Protein AF-A0A3A4UYP8-F1 (afdb_monomer_lite)

Structure (mmCIF, N/CA/C/O backbone):
data_AF-A0A3A4UYP8-F1
#
_entry.id   AF-A0A3A4UYP8-F1
#
loop_
_atom_site.group_PDB
_atom_site.id
_atom_site.type_symbol
_atom_site.label_atom_id
_atom_site.label_alt_id
_atom_site.label_comp_id
_atom_site.label_asym_id
_atom_site.label_entity_id
_atom_site.label_seq_id
_atom_site.pdbx_PDB_ins_code
_atom_site.Cartn_x
_atom_site.Cartn_y
_atom_site.Cartn_z
_atom_site.occupancy
_atom_site.B_iso_or_equiv
_atom_site.auth_seq_id
_atom_site.auth_comp_id
_atom_site.auth_asym_id
_atom_site.auth_atom_id
_atom_site.pdbx_PDB_model_num
ATOM 1 N N . MET A 1 1 ? -26.750 80.936 26.352 1.00 39.16 1 MET A N 1
ATOM 2 C CA . MET A 1 1 ? -28.008 80.941 25.577 1.00 39.16 1 MET A CA 1
ATOM 3 C C . MET A 1 1 ? -27.631 80.553 24.154 1.00 39.16 1 MET A C 1
ATOM 5 O O . MET A 1 1 ? -27.025 81.366 23.480 1.00 39.16 1 MET A O 1
ATOM 9 N N . GLU A 1 2 ? -27.574 79.276 23.787 1.00 38.47 2 GLU A N 1
ATOM 10 C CA . GLU A 1 2 ? -28.645 78.267 23.682 1.00 38.47 2 GLU A CA 1
ATOM 11 C C . GLU A 1 2 ? -29.342 78.271 22.310 1.00 38.47 2 GLU A C 1
ATOM 13 O O . GLU A 1 2 ? -29.646 79.324 21.760 1.00 38.47 2 GLU A O 1
ATOM 18 N N . THR A 1 3 ? -29.614 77.043 21.845 1.00 50.47 3 THR A N 1
ATOM 19 C CA . THR A 1 3 ? -30.359 76.559 20.661 1.00 50.47 3 THR A CA 1
ATOM 20 C C . THR A 1 3 ? -29.513 76.276 19.404 1.00 50.47 3 THR A C 1
ATOM 22 O O . THR A 1 3 ? -28.915 77.174 18.829 1.00 50.47 3 THR A O 1
ATOM 25 N N . ALA A 1 4 ? -29.199 75.009 19.077 1.00 46.88 4 ALA A N 1
ATOM 26 C CA . ALA A 1 4 ? -30.022 73.852 18.633 1.00 46.88 4 ALA A CA 1
ATOM 27 C C . ALA A 1 4 ? -30.079 73.780 17.087 1.00 46.88 4 ALA A C 1
ATOM 29 O O . ALA A 1 4 ? -30.613 74.669 16.441 1.00 46.88 4 ALA A O 1
ATOM 30 N N . ASN A 1 5 ? -29.337 72.873 16.440 1.00 46.38 5 ASN A N 1
ATOM 31 C CA . ASN A 1 5 ? -29.635 71.453 16.159 1.00 46.38 5 ASN A CA 1
ATOM 32 C C . ASN A 1 5 ? -30.711 71.216 15.070 1.00 46.38 5 ASN A C 1
ATOM 34 O O . ASN A 1 5 ? -31.884 71.471 15.318 1.00 46.38 5 ASN A O 1
ATOM 38 N N . ARG A 1 6 ? -30.300 70.641 13.923 1.00 47.50 6 ARG A N 1
ATOM 39 C CA . ARG A 1 6 ? -31.054 69.764 12.983 1.00 47.50 6 ARG A CA 1
ATOM 40 C C . ARG A 1 6 ? -30.006 68.984 12.164 1.00 47.50 6 ARG A C 1
ATOM 42 O O . ARG A 1 6 ? -29.255 69.601 11.423 1.00 47.50 6 ARG A O 1
ATOM 49 N N . SER A 1 7 ? -29.705 67.719 12.467 1.00 47.75 7 SER A N 1
ATOM 50 C CA . SER A 1 7 ? -30.407 66.470 12.095 1.00 47.75 7 SER A CA 1
ATOM 51 C C . SER A 1 7 ? -30.534 66.191 10.591 1.00 47.75 7 SER A C 1
ATOM 53 O O . SER A 1 7 ? -31.294 66.848 9.887 1.00 47.75 7 SER A O 1
ATOM 55 N N . SER A 1 8 ? -29.815 65.158 10.143 1.00 47.44 8 SER A N 1
ATOM 56 C CA . SER A 1 8 ? -30.231 64.125 9.169 1.00 47.44 8 SER A CA 1
ATOM 57 C C . SER A 1 8 ? -29.145 63.032 9.180 1.00 47.44 8 SER A C 1
ATOM 59 O O . SER A 1 8 ? -28.020 63.244 8.748 1.00 47.44 8 SER A O 1
ATOM 61 N N . GLU A 1 9 ? -29.301 62.000 10.010 1.00 46.53 9 GLU A N 1
ATOM 62 C CA . GLU A 1 9 ? -29.800 60.668 9.617 1.00 46.53 9 GLU A CA 1
ATOM 63 C C . GLU A 1 9 ? -29.092 60.058 8.394 1.00 46.53 9 GLU A C 1
ATOM 65 O O . GLU A 1 9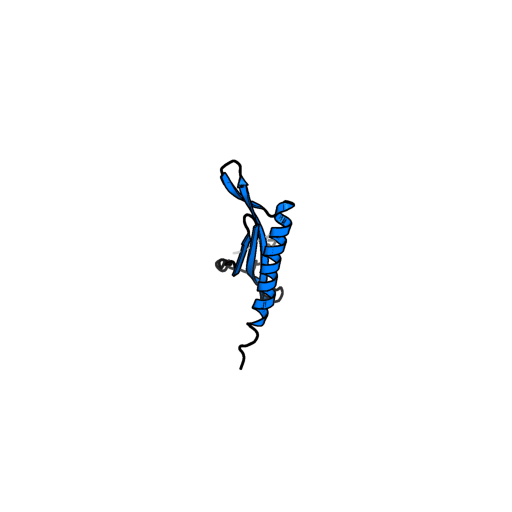 ? -29.592 60.075 7.274 1.00 46.53 9 GLU A O 1
ATOM 70 N N . GLY A 1 10 ? -27.932 59.445 8.646 1.00 43.72 10 GLY A N 1
ATOM 71 C CA . GLY A 1 10 ? -27.341 58.415 7.794 1.00 43.72 10 GLY A CA 1
ATOM 72 C C . GLY A 1 10 ? -27.392 57.077 8.527 1.00 43.72 10 GLY A C 1
ATOM 73 O O . GLY A 1 10 ? -26.618 56.840 9.452 1.00 43.72 10 GLY A O 1
ATOM 74 N N . GLN A 1 11 ? -28.340 56.225 8.144 1.00 54.06 11 GLN A N 1
ATOM 75 C CA . GLN A 1 11 ? -28.540 54.880 8.680 1.00 54.06 11 GLN A CA 1
ATOM 76 C C . GLN A 1 11 ? -27.276 54.023 8.503 1.00 54.06 11 GLN A C 1
ATOM 78 O O . GLN A 1 11 ? -26.875 53.707 7.382 1.00 54.06 11 GLN A O 1
ATOM 83 N N . MET A 1 12 ? -26.667 53.595 9.611 1.00 39.47 12 MET A N 1
ATOM 84 C CA . MET A 1 12 ? -25.650 52.545 9.589 1.00 39.47 12 MET A CA 1
ATOM 85 C C . MET A 1 12 ? -26.335 51.187 9.421 1.00 39.47 12 MET A C 1
ATOM 87 O O . MET A 1 12 ? -27.036 50.713 10.313 1.00 39.47 12 MET A O 1
ATOM 91 N N . ARG A 1 13 ? -26.119 50.538 8.273 1.00 47.28 13 ARG A N 1
ATOM 92 C CA . ARG A 1 13 ? -26.421 49.113 8.106 1.00 47.28 13 ARG A CA 1
ATOM 93 C C . ARG A 1 13 ? -25.408 48.341 8.951 1.00 47.28 13 ARG A C 1
ATOM 95 O O . ARG A 1 13 ? -24.236 48.274 8.591 1.00 47.28 13 ARG A O 1
ATOM 102 N N . ALA A 1 14 ? -25.850 47.786 10.076 1.00 40.31 14 ALA A N 1
ATOM 103 C CA . ALA A 1 14 ? -25.065 46.823 10.833 1.00 40.31 14 ALA A CA 1
ATOM 104 C C . ALA A 1 14 ? -24.780 45.616 9.926 1.00 40.31 14 ALA A C 1
ATOM 106 O O . ALA A 1 14 ? -25.690 44.872 9.557 1.00 40.31 14 ALA A O 1
ATOM 107 N N . ALA A 1 15 ? -23.523 45.451 9.519 1.00 41.00 15 ALA A N 1
ATOM 108 C CA . ALA A 1 15 ? -23.069 44.227 8.886 1.00 41.00 15 ALA A CA 1
ATOM 109 C C . ALA A 1 15 ? -23.185 43.104 9.924 1.00 41.00 15 ALA A C 1
ATOM 111 O O . ALA A 1 15 ? -22.445 43.072 10.906 1.00 41.00 15 ALA A O 1
ATOM 112 N N . PHE A 1 16 ? -24.144 42.202 9.725 1.00 45.69 16 PHE A N 1
ATOM 113 C CA . PHE A 1 16 ? -24.195 40.927 10.425 1.00 45.69 16 PHE A CA 1
ATOM 114 C C . PHE A 1 16 ? -22.987 40.107 9.960 1.00 45.69 16 PHE A C 1
ATOM 116 O O . PHE A 1 16 ? -23.011 39.486 8.899 1.00 45.69 16 PHE A O 1
ATOM 123 N N . VAL A 1 17 ? -21.894 40.190 10.716 1.00 51.75 17 VAL A N 1
ATOM 124 C CA . VAL A 1 17 ? -20.717 39.339 10.546 1.00 51.75 17 VAL A CA 1
ATOM 125 C C . VAL A 1 17 ? -21.075 37.984 11.159 1.00 51.75 17 VAL A C 1
ATOM 127 O O . VAL A 1 17 ? -21.246 37.921 12.378 1.00 51.75 17 VAL A O 1
ATOM 130 N N . PRO A 1 18 ? -21.229 36.894 10.382 1.00 46.53 18 PRO A N 1
ATOM 131 C CA . PRO A 1 18 ? -21.360 35.580 10.984 1.00 46.53 18 PRO A CA 1
ATOM 132 C C . PRO A 1 18 ? -20.061 35.283 11.732 1.00 46.53 18 PRO A C 1
ATOM 134 O O . PRO A 1 18 ? -18.982 35.221 11.142 1.00 46.53 18 PRO A O 1
ATOM 137 N N . GLN A 1 19 ? -20.175 35.135 13.049 1.00 45.97 19 GLN A N 1
ATOM 138 C CA . GLN A 1 19 ? -19.087 34.711 13.912 1.00 45.97 19 GLN A CA 1
ATOM 139 C C . GLN A 1 19 ? -18.716 33.278 13.526 1.00 45.97 19 GLN A C 1
ATOM 141 O O . GLN A 1 19 ? -19.336 32.313 13.968 1.00 45.97 19 GLN A O 1
ATOM 146 N N . THR A 1 20 ? -17.731 33.133 12.639 1.00 49.56 20 THR A N 1
ATOM 147 C CA . THR A 1 20 ? -17.080 31.851 12.393 1.00 49.56 20 THR A CA 1
ATOM 148 C C . THR A 1 20 ? -16.448 31.432 13.707 1.00 49.56 20 THR A C 1
ATOM 150 O O . THR A 1 20 ? -15.490 32.053 14.165 1.00 49.56 20 THR A O 1
ATOM 153 N N . ALA A 1 21 ? -17.047 30.427 14.344 1.00 47.25 21 ALA A N 1
ATOM 154 C CA . ALA A 1 21 ? -16.537 29.800 15.546 1.00 47.25 21 ALA A CA 1
ATOM 155 C C . ALA A 1 21 ? -15.047 29.506 15.361 1.00 47.25 21 ALA A C 1
ATOM 157 O O . ALA A 1 21 ? -14.677 28.731 14.474 1.00 47.25 21 ALA A O 1
ATOM 158 N N . ASN A 1 22 ? -14.229 30.149 16.195 1.00 48.69 22 ASN A N 1
ATOM 159 C CA . ASN A 1 22 ? -12.812 29.877 16.369 1.00 48.69 22 ASN A CA 1
ATOM 160 C C . ASN A 1 22 ? -12.612 28.369 16.557 1.00 48.69 22 ASN A C 1
ATOM 162 O O . ASN A 1 22 ? -12.732 27.848 17.661 1.00 48.69 22 ASN A O 1
ATOM 166 N N . HIS A 1 23 ? -12.322 27.664 15.472 1.00 57.34 23 HIS A N 1
ATOM 167 C CA . HIS A 1 23 ? -11.629 26.394 15.539 1.00 57.34 23 HIS A CA 1
ATOM 168 C C . HIS A 1 23 ? -10.192 26.745 15.210 1.00 57.34 23 HIS A C 1
ATOM 170 O O . HIS A 1 23 ? -9.811 26.843 14.044 1.00 57.34 23 HIS A O 1
ATOM 176 N N . GLU A 1 24 ? -9.417 27.017 16.257 1.00 44.09 24 GLU A N 1
ATOM 177 C CA . GLU A 1 24 ? -7.964 26.982 16.161 1.00 44.09 24 GLU A CA 1
ATOM 178 C C . GLU A 1 24 ? -7.578 25.703 15.398 1.00 44.09 24 GLU A C 1
ATOM 180 O O . GLU A 1 24 ? -8.146 24.638 15.683 1.00 44.09 24 GLU A O 1
ATOM 185 N N . PRO A 1 25 ? -6.667 25.758 14.410 1.00 45.19 25 PRO A N 1
ATOM 186 C CA . PRO A 1 25 ? -6.154 24.547 13.799 1.00 45.19 25 PRO A CA 1
ATOM 187 C C . PRO A 1 25 ? -5.380 23.800 14.885 1.00 45.19 25 PRO A C 1
ATOM 189 O O . PRO A 1 25 ? -4.204 24.070 15.122 1.00 45.19 25 PRO A O 1
ATOM 192 N N . ARG A 1 26 ? -6.060 22.883 15.587 1.00 53.41 26 ARG A N 1
ATOM 193 C CA . ARG A 1 26 ? -5.430 21.917 16.486 1.00 53.41 26 ARG A CA 1
ATOM 194 C C . ARG A 1 26 ? -4.322 21.290 15.657 1.00 53.41 26 ARG A C 1
ATOM 196 O O . ARG A 1 26 ? -4.627 20.752 14.591 1.00 53.41 26 ARG A O 1
ATOM 203 N N . ALA A 1 27 ? -3.072 21.505 16.077 1.00 46.16 27 ALA A N 1
ATOM 204 C CA . ALA A 1 27 ? -1.872 21.103 15.356 1.00 46.16 27 ALA A CA 1
ATOM 205 C C . ALA A 1 27 ? -2.145 19.766 14.674 1.00 46.16 27 ALA A C 1
ATOM 207 O O . ALA A 1 27 ? -2.494 18.819 15.372 1.00 46.16 27 ALA A O 1
ATOM 208 N N . ALA A 1 28 ? -2.132 19.743 13.336 1.00 51.78 28 ALA A N 1
ATOM 209 C CA . ALA A 1 28 ? -2.530 18.577 12.563 1.00 51.78 28 ALA A CA 1
ATOM 210 C C . ALA A 1 28 ? -1.695 17.387 13.038 1.00 51.78 28 ALA A C 1
ATOM 212 O O . ALA A 1 28 ? -0.530 17.253 12.656 1.00 51.78 28 ALA A O 1
ATOM 213 N N . GLU A 1 29 ? -2.264 16.575 13.931 1.00 58.91 29 GLU A N 1
ATOM 214 C CA . GLU A 1 29 ? -1.647 15.348 14.395 1.00 58.91 29 GLU A CA 1
ATOM 215 C C . GLU A 1 29 ? -1.366 14.563 13.126 1.00 58.91 29 GLU A C 1
ATOM 217 O O . GLU A 1 29 ? -2.284 14.254 12.359 1.00 58.91 29 GLU A O 1
ATOM 222 N N . LYS A 1 30 ? -0.078 14.368 12.823 1.00 61.12 30 LYS A N 1
ATOM 223 C CA . LYS A 1 30 ? 0.337 13.653 11.622 1.00 61.12 30 LYS A CA 1
ATOM 224 C C . LYS A 1 30 ? -0.325 12.286 11.693 1.00 61.12 30 LYS A C 1
ATOM 226 O O . LYS A 1 30 ? 0.095 11.451 12.488 1.00 61.12 30 LYS A O 1
ATOM 231 N N . GLN A 1 31 ? -1.357 12.080 10.881 1.00 76.06 31 GLN A N 1
ATOM 232 C CA . GLN A 1 31 ? -1.980 10.776 10.731 1.00 76.06 31 GLN A CA 1
ATOM 233 C C . GLN A 1 31 ? -0.884 9.844 10.236 1.00 76.06 31 GLN A C 1
ATOM 235 O O . GLN A 1 31 ? -0.351 10.025 9.142 1.00 76.06 31 GLN A O 1
ATOM 240 N N . LEU A 1 32 ? -0.463 8.922 11.093 1.00 82.25 32 LEU A N 1
ATOM 241 C CA . LEU A 1 32 ? 0.525 7.924 10.732 1.00 82.25 32 LEU A CA 1
ATOM 242 C C . LEU A 1 32 ? -0.208 6.765 10.050 1.00 82.25 32 LEU A C 1
ATOM 244 O O . LEU A 1 32 ? -1.315 6.407 10.465 1.00 82.25 32 LEU A O 1
ATOM 248 N N . PRO A 1 33 ? 0.376 6.180 8.995 1.00 88.62 33 PRO A N 1
ATOM 249 C CA . PRO A 1 33 ? -0.175 4.968 8.419 1.00 88.62 33 PRO A CA 1
ATOM 250 C C . PRO A 1 33 ? -0.124 3.854 9.469 1.00 88.62 33 PRO A C 1
ATOM 252 O O . PRO A 1 33 ? 0.920 3.604 10.067 1.00 88.62 33 PRO A O 1
ATOM 255 N N . GLU A 1 34 ? -1.250 3.180 9.669 1.00 91.19 34 GLU A N 1
ATOM 256 C CA . GLU A 1 34 ? -1.393 2.075 10.622 1.00 91.19 34 GLU A CA 1
ATOM 257 C C . GLU A 1 34 ? -0.654 0.835 10.103 1.00 91.19 34 GLU A C 1
ATOM 259 O O . GLU A 1 34 ? 0.113 0.190 10.818 1.00 91.19 34 GLU A O 1
ATOM 264 N N . LYS A 1 35 ? -0.826 0.530 8.811 1.00 93.94 35 LYS A N 1
ATOM 265 C CA . LYS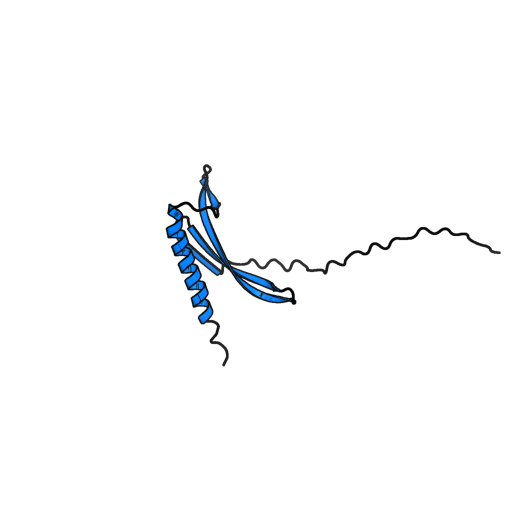 A 1 35 ? -0.175 -0.610 8.160 1.00 93.94 35 LYS A CA 1
ATOM 266 C C . LYS A 1 35 ? 0.014 -0.373 6.668 1.00 93.94 35 LYS A C 1
ATOM 268 O O . LYS A 1 35 ? -0.771 0.327 6.035 1.00 93.94 35 LYS A O 1
ATOM 273 N N . LYS A 1 36 ? 1.034 -0.996 6.076 1.00 96.00 36 LYS A N 1
ATOM 274 C CA . LYS A 1 36 ? 1.255 -1.004 4.626 1.00 96.00 36 LYS A CA 1
ATOM 275 C C . LYS A 1 36 ? 1.547 -2.416 4.131 1.00 96.00 36 LYS A C 1
ATOM 277 O O . LYS A 1 36 ? 2.440 -3.078 4.651 1.00 96.00 36 LYS A O 1
ATOM 282 N N . PHE A 1 37 ? 0.835 -2.822 3.087 1.00 97.00 37 PHE A N 1
ATOM 283 C CA . PHE A 1 37 ? 1.048 -4.052 2.330 1.00 97.00 37 PHE A CA 1
ATOM 284 C C . PHE A 1 37 ? 1.556 -3.682 0.940 1.00 97.00 37 PHE A C 1
ATOM 286 O O . PHE A 1 37 ? 1.047 -2.743 0.325 1.00 97.00 37 PHE A O 1
ATOM 293 N N . SER A 1 38 ? 2.573 -4.372 0.429 1.00 96.19 38 SER A N 1
ATOM 294 C CA . SER A 1 38 ? 3.141 -4.046 -0.881 1.00 96.19 38 SER A CA 1
ATOM 295 C C . SER A 1 38 ? 3.698 -5.255 -1.606 1.00 96.19 38 SER A C 1
ATOM 297 O O . SER A 1 38 ? 4.317 -6.118 -0.992 1.00 96.19 38 SER A O 1
ATOM 299 N N . THR A 1 39 ? 3.554 -5.253 -2.929 1.00 95.56 39 THR A N 1
ATOM 300 C CA . THR A 1 39 ? 4.193 -6.212 -3.828 1.00 95.56 39 THR A CA 1
ATOM 301 C C . THR A 1 39 ? 4.651 -5.508 -5.106 1.00 95.56 39 THR A C 1
ATOM 303 O O . THR A 1 39 ? 3.861 -4.976 -5.895 1.00 95.56 39 THR A O 1
ATOM 306 N N . GLY A 1 40 ? 5.972 -5.450 -5.292 1.00 93.12 40 GLY A N 1
ATOM 307 C CA . GLY A 1 40 ? 6.610 -4.687 -6.363 1.00 93.12 40 GLY A CA 1
ATOM 308 C C . GLY A 1 40 ? 6.171 -3.219 -6.375 1.00 93.12 40 GLY A C 1
ATOM 309 O O . GLY A 1 40 ? 6.366 -2.487 -5.410 1.00 93.12 40 GLY A O 1
ATOM 310 N N . ALA A 1 41 ? 5.566 -2.796 -7.485 1.00 94.56 41 ALA A N 1
ATOM 311 C CA . ALA A 1 41 ? 5.092 -1.432 -7.688 1.00 94.56 41 ALA A CA 1
ATOM 312 C C . ALA A 1 41 ? 3.764 -1.110 -6.980 1.00 94.56 41 ALA A C 1
ATOM 314 O O . ALA A 1 41 ? 3.394 0.057 -6.937 1.00 94.56 41 ALA A O 1
ATOM 315 N N . ILE A 1 42 ? 3.027 -2.096 -6.462 1.00 97.88 42 ILE A N 1
ATOM 316 C CA . ILE A 1 42 ? 1.683 -1.899 -5.902 1.00 97.88 42 ILE A CA 1
ATOM 317 C C . ILE A 1 42 ? 1.733 -1.912 -4.379 1.00 97.88 42 ILE A C 1
ATOM 319 O O . ILE A 1 42 ? 2.386 -2.768 -3.781 1.00 97.88 42 ILE A O 1
ATOM 323 N N . SER A 1 43 ? 1.022 -0.983 -3.742 1.00 97.38 43 SER A N 1
ATOM 324 C CA . SER A 1 43 ? 0.894 -0.935 -2.288 1.00 97.38 43 SER A CA 1
ATOM 325 C C . SER A 1 43 ? -0.485 -0.491 -1.823 1.00 97.38 43 SER A C 1
ATOM 327 O O . SER A 1 43 ? -1.014 0.484 -2.351 1.00 97.38 43 SER A O 1
ATOM 329 N N . ALA A 1 44 ? -1.009 -1.147 -0.790 1.00 97.75 44 ALA A N 1
ATOM 330 C CA . ALA A 1 44 ? -2.186 -0.739 -0.034 1.00 97.75 44 ALA A CA 1
ATOM 331 C C . ALA A 1 44 ? -1.754 -0.241 1.353 1.00 97.75 44 ALA A C 1
ATOM 333 O O . ALA A 1 44 ? -1.041 -0.938 2.074 1.00 97.75 44 ALA A O 1
ATOM 334 N N . THR A 1 45 ? -2.154 0.973 1.722 1.00 97.12 45 THR A N 1
ATOM 335 C CA . THR A 1 45 ? -1.824 1.593 3.016 1.00 97.12 45 THR A CA 1
ATOM 336 C C . THR A 1 45 ? -3.101 1.821 3.808 1.00 97.12 45 THR A C 1
ATOM 338 O O . THR A 1 45 ? -4.010 2.482 3.311 1.00 97.12 45 THR A O 1
ATOM 341 N N . VAL A 1 46 ? -3.161 1.280 5.019 1.00 95.50 46 VAL A N 1
ATOM 342 C CA . VAL A 1 46 ? -4.251 1.452 5.979 1.00 95.50 46 VAL A CA 1
ATOM 343 C C . VAL A 1 46 ? -3.966 2.685 6.831 1.00 95.50 46 VAL A C 1
ATOM 345 O O . VAL A 1 46 ? -2.860 2.840 7.350 1.00 95.50 46 VAL A O 1
ATOM 348 N N . TRP A 1 47 ? -4.959 3.554 6.972 1.00 93.88 47 TRP A N 1
ATOM 349 C CA . TRP A 1 47 ? -4.881 4.792 7.743 1.00 93.88 47 TRP A CA 1
ATOM 350 C C . TRP A 1 47 ? -5.956 4.809 8.816 1.00 93.88 47 TRP A C 1
ATOM 352 O O . TRP A 1 47 ? -7.131 4.588 8.511 1.00 93.88 47 TRP A O 1
ATOM 362 N N . LYS A 1 48 ? -5.563 5.159 10.041 1.00 90.38 48 LYS A N 1
ATOM 363 C CA . LYS A 1 48 ? -6.480 5.481 11.130 1.00 90.38 48 LYS A CA 1
ATOM 364 C C . LYS A 1 48 ? -6.772 6.979 11.091 1.00 90.38 48 LYS A C 1
ATOM 366 O O . LYS A 1 48 ? -5.868 7.798 11.230 1.00 90.38 48 LYS A O 1
ATOM 371 N N . ASN A 1 49 ? -8.027 7.343 10.853 1.00 86.88 49 ASN A N 1
ATOM 372 C CA . ASN A 1 49 ? -8.457 8.733 10.763 1.00 86.88 49 ASN A CA 1
ATOM 373 C C . ASN A 1 49 ? -9.442 9.036 11.884 1.00 86.88 49 ASN A C 1
ATOM 375 O O . ASN A 1 49 ? -10.412 8.309 12.068 1.00 86.88 49 ASN A O 1
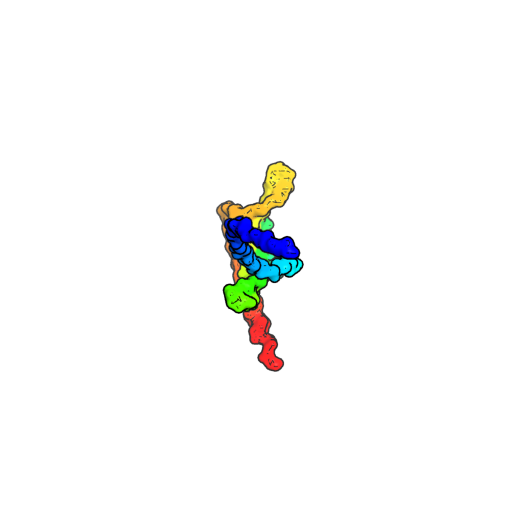ATOM 379 N N . THR A 1 50 ? -9.259 10.165 12.549 1.00 86.00 50 THR A N 1
ATOM 380 C CA . THR A 1 50 ? -10.215 10.676 13.531 1.00 86.00 50 THR A CA 1
ATOM 381 C C . THR A 1 50 ? -11.127 11.690 12.848 1.00 86.00 50 THR A C 1
ATOM 383 O O . THR A 1 50 ? -10.645 12.628 12.210 1.00 86.00 50 THR A O 1
ATOM 386 N N . ARG A 1 51 ? -12.447 11.504 12.934 1.00 83.19 51 ARG A N 1
ATOM 387 C CA . ARG A 1 51 ? -13.448 12.426 12.379 1.00 83.19 51 ARG A CA 1
ATOM 388 C C . ARG A 1 51 ? -14.400 12.899 13.466 1.00 83.19 51 ARG A C 1
ATOM 390 O O . ARG A 1 51 ? -14.719 12.162 14.390 1.00 83.19 51 ARG A O 1
ATOM 397 N N . VAL A 1 52 ? -14.867 14.136 13.333 1.00 84.81 52 VAL A N 1
ATOM 398 C CA . VAL A 1 52 ? -15.912 14.699 14.192 1.00 84.81 52 VAL A CA 1
ATOM 399 C C . VAL A 1 52 ? -17.236 14.604 13.441 1.00 84.81 52 VAL A C 1
ATOM 401 O O . VAL A 1 52 ? -17.357 15.087 12.314 1.00 84.81 52 VAL A O 1
ATOM 404 N N . GLY A 1 53 ? -18.209 13.920 14.035 1.00 82.12 53 GLY A N 1
ATOM 405 C CA . GLY A 1 53 ? -19.566 13.812 13.516 1.00 82.12 53 GLY A CA 1
ATOM 406 C C . GLY A 1 53 ? -20.338 15.119 13.652 1.00 82.12 53 GLY A C 1
ATOM 407 O O . GLY A 1 53 ? -19.939 16.026 14.380 1.00 82.12 53 GLY A O 1
ATOM 408 N N . LYS A 1 54 ? -21.486 15.199 12.972 1.00 81.56 54 LYS A N 1
ATOM 409 C CA . LYS A 1 54 ? -22.375 16.374 13.023 1.00 81.56 54 LYS A CA 1
ATOM 410 C C . LYS A 1 54 ? -22.848 16.697 14.447 1.00 81.56 54 LYS A C 1
ATOM 412 O O . LYS A 1 54 ? -23.085 17.856 14.755 1.00 81.56 54 LYS A O 1
ATOM 417 N N . ASP A 1 55 ? -22.886 15.683 15.309 1.00 84.19 55 ASP A N 1
ATOM 418 C CA . ASP A 1 55 ? -23.306 15.780 16.710 1.00 84.19 55 ASP A CA 1
ATOM 419 C C . ASP A 1 55 ? -22.149 16.148 17.662 1.00 84.19 55 ASP A C 1
ATOM 421 O O . ASP A 1 55 ? -22.272 16.016 18.877 1.00 84.19 55 ASP A O 1
ATOM 425 N N . GLY A 1 56 ? -20.975 16.512 17.130 1.00 84.81 56 GLY A N 1
ATOM 426 C CA . GLY A 1 56 ? -19.771 16.814 17.914 1.00 84.81 56 GLY A CA 1
ATOM 427 C C . GLY A 1 56 ? -19.036 15.587 18.468 1.00 84.81 56 GLY A C 1
ATOM 428 O O . GLY A 1 56 ? -17.966 15.726 19.058 1.00 84.81 56 GLY A O 1
ATOM 429 N N . LYS A 1 57 ? -19.564 14.373 18.259 1.00 86.06 57 LYS A N 1
ATOM 430 C CA . LYS A 1 57 ? -18.913 13.122 18.673 1.00 86.06 57 LYS A CA 1
ATOM 431 C C . LYS A 1 57 ? -17.703 12.819 17.796 1.00 86.06 57 LYS A C 1
ATOM 433 O O . LYS A 1 57 ? -17.800 12.837 16.569 1.00 86.06 57 LYS A O 1
ATOM 438 N N . VAL A 1 58 ? -16.582 12.496 18.426 1.00 84.12 58 VAL A N 1
ATOM 439 C CA . V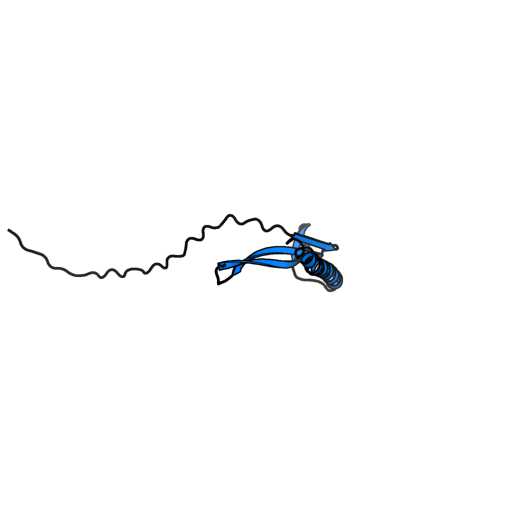AL A 1 58 ? -15.369 12.040 17.745 1.00 84.12 58 VAL A CA 1
ATOM 440 C C . VAL A 1 58 ? -15.479 10.537 17.497 1.00 84.12 58 VAL A C 1
ATOM 442 O O . VAL A 1 58 ? -15.766 9.787 18.424 1.00 84.12 58 VAL A O 1
ATOM 445 N N . PHE A 1 59 ? -15.259 10.097 16.261 1.00 85.06 59 PHE A N 1
ATOM 446 C CA . PHE A 1 59 ? -15.189 8.683 15.911 1.00 85.06 59 PHE A CA 1
ATOM 447 C C . PHE A 1 59 ? -13.964 8.390 15.049 1.00 85.06 59 PHE A C 1
ATOM 449 O O . PHE A 1 59 ? -13.518 9.211 14.241 1.00 85.06 59 PHE A O 1
ATOM 456 N N . GLU A 1 60 ? -13.422 7.194 15.228 1.00 86.19 60 GLU A N 1
ATOM 457 C CA . GLU A 1 60 ? -12.292 6.701 14.456 1.00 86.19 60 GLU A CA 1
ATO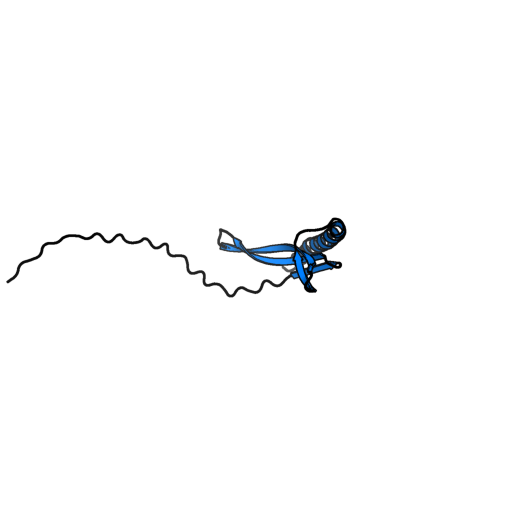M 458 C C . GLU A 1 60 ? -12.804 5.941 13.229 1.00 86.19 60 GLU A C 1
ATOM 460 O O . GLU A 1 60 ? -13.728 5.135 13.308 1.00 86.19 60 GLU A O 1
ATOM 465 N N . THR A 1 61 ? -12.207 6.198 12.070 1.00 87.06 61 THR A N 1
ATOM 466 C CA . THR A 1 61 ? -12.496 5.492 10.824 1.00 87.06 61 THR A CA 1
ATOM 467 C C . THR A 1 61 ? -11.201 5.030 10.189 1.00 87.06 61 THR A C 1
ATOM 469 O O . THR A 1 61 ? -10.235 5.787 10.063 1.00 87.06 61 THR A O 1
ATOM 472 N N . ARG A 1 62 ? -11.193 3.787 9.717 1.00 90.44 62 ARG A N 1
ATOM 473 C CA . ARG A 1 62 ? -10.076 3.247 8.945 1.00 90.44 62 ARG A CA 1
ATOM 474 C C . ARG A 1 62 ? -10.332 3.454 7.454 1.00 90.44 62 ARG A C 1
ATOM 476 O O . ARG A 1 62 ? -11.465 3.322 6.997 1.00 90.44 62 ARG A O 1
ATOM 483 N N . SER A 1 63 ? -9.304 3.822 6.698 1.00 93.00 63 SER A N 1
ATOM 484 C CA . SER A 1 63 ? -9.358 3.926 5.235 1.00 93.00 63 SER A CA 1
ATOM 485 C C . SER A 1 63 ? -8.174 3.205 4.600 1.00 93.00 63 SER A C 1
ATOM 487 O O . SER A 1 63 ? -7.121 3.066 5.218 1.00 93.00 63 SER A O 1
ATOM 489 N N . VAL A 1 64 ? -8.340 2.734 3.362 1.00 95.69 64 VAL A N 1
ATOM 490 C CA . VAL A 1 64 ? -7.280 2.055 2.605 1.00 95.69 64 VAL A CA 1
ATOM 491 C C . VAL A 1 64 ? -6.961 2.861 1.352 1.00 95.69 64 VAL A C 1
ATOM 493 O O . VAL A 1 64 ? -7.853 3.184 0.572 1.00 95.69 64 VAL A O 1
ATOM 496 N N . ASN A 1 65 ? -5.685 3.181 1.150 1.00 96.75 65 ASN A N 1
ATOM 497 C CA . ASN A 1 65 ? -5.184 3.860 -0.040 1.00 96.75 65 ASN A CA 1
ATOM 498 C C . ASN A 1 65 ? -4.354 2.886 -0.885 1.00 96.75 65 ASN A C 1
ATOM 500 O O . ASN A 1 65 ? -3.309 2.414 -0.429 1.00 96.75 65 ASN A O 1
ATOM 504 N N . LEU A 1 66 ? -4.816 2.597 -2.102 1.00 97.69 66 LEU A N 1
ATOM 505 C CA . LEU A 1 66 ? -4.116 1.764 -3.075 1.00 97.69 66 LEU A CA 1
ATOM 506 C C . LEU A 1 66 ? -3.341 2.645 -4.058 1.00 97.69 66 LEU A C 1
ATOM 508 O O . LEU A 1 66 ? -3.918 3.493 -4.735 1.00 97.69 66 LEU A O 1
ATOM 512 N N . GLN A 1 67 ? -2.040 2.400 -4.174 1.00 97.62 67 GLN A N 1
ATOM 513 C CA . GLN A 1 67 ? -1.144 3.161 -5.037 1.00 97.62 67 GLN A CA 1
ATOM 514 C C . GLN A 1 67 ? -0.250 2.248 -5.866 1.00 97.62 67 GLN A C 1
ATOM 516 O O . GLN A 1 67 ? 0.199 1.197 -5.405 1.00 97.62 67 GLN A O 1
ATOM 521 N N . ARG A 1 68 ? 0.078 2.716 -7.069 1.00 97.31 68 ARG A N 1
ATOM 522 C CA . ARG A 1 68 ? 1.124 2.171 -7.926 1.00 97.31 68 ARG A CA 1
ATOM 523 C C . ARG A 1 68 ? 2.288 3.146 -8.056 1.00 97.31 68 ARG A C 1
ATOM 525 O O . ARG A 1 68 ? 2.089 4.283 -8.472 1.00 97.31 68 ARG A O 1
ATOM 532 N N . ARG A 1 69 ? 3.503 2.678 -7.785 1.00 96.19 69 ARG A N 1
ATOM 533 C CA . ARG A 1 69 ? 4.768 3.388 -7.996 1.00 96.19 69 ARG A CA 1
ATOM 534 C C . ARG A 1 69 ? 5.321 3.127 -9.395 1.00 96.19 69 ARG A C 1
ATOM 536 O O . ARG A 1 69 ? 5.333 1.991 -9.858 1.00 96.19 69 ARG A O 1
ATOM 543 N N . TYR A 1 70 ? 5.817 4.161 -10.059 1.00 94.75 70 TYR A N 1
ATOM 544 C CA . TYR A 1 70 ? 6.538 4.025 -11.325 1.00 94.75 70 TYR A CA 1
ATOM 545 C C . TYR A 1 70 ? 7.624 5.091 -11.433 1.00 94.75 70 TYR A C 1
ATOM 547 O O . TYR A 1 70 ? 7.456 6.192 -10.916 1.00 94.75 70 TYR A O 1
ATOM 555 N N . ALA A 1 71 ? 8.728 4.774 -12.105 1.00 94.06 71 ALA A N 1
ATOM 556 C CA . ALA A 1 71 ? 9.727 5.772 -12.459 1.00 94.06 71 ALA A CA 1
ATOM 557 C C . ALA A 1 71 ? 9.273 6.524 -13.718 1.00 94.06 71 ALA A C 1
ATOM 559 O O . ALA A 1 71 ? 8.850 5.907 -14.702 1.00 94.06 71 ALA A O 1
ATOM 560 N N . ASN A 1 72 ? 9.327 7.854 -13.681 1.00 93.56 72 ASN A N 1
ATOM 561 C CA . ASN A 1 72 ? 9.139 8.679 -14.870 1.00 93.56 72 ASN A CA 1
ATOM 562 C C . ASN A 1 72 ? 10.417 8.677 -15.738 1.00 93.56 72 ASN A C 1
ATOM 564 O O . ASN A 1 72 ? 11.420 8.046 -15.405 1.00 93.56 72 ASN A O 1
ATOM 568 N N . ARG A 1 73 ? 10.387 9.383 -16.875 1.00 95.62 73 ARG A N 1
ATOM 569 C CA . ARG A 1 73 ? 11.540 9.461 -17.796 1.00 95.62 73 ARG A CA 1
ATOM 570 C C . ARG A 1 73 ? 12.772 10.128 -17.170 1.00 95.62 73 ARG A C 1
ATOM 572 O O . ARG A 1 73 ? 13.879 9.844 -17.606 1.00 95.62 73 ARG A O 1
ATOM 579 N N . SER A 1 74 ? 12.575 10.968 -16.157 1.00 94.44 74 SER A N 1
ATOM 580 C CA . SER A 1 74 ? 13.637 11.630 -15.392 1.00 94.44 74 SER A CA 1
ATOM 581 C C . SER A 1 74 ? 14.207 10.746 -14.272 1.00 94.44 74 SER A C 1
ATOM 583 O O . SER A 1 74 ? 15.096 11.182 -13.551 1.00 94.44 74 SER A O 1
ATOM 585 N N . GLY A 1 75 ? 13.698 9.518 -14.101 1.00 93.50 75 GLY A N 1
ATOM 586 C CA . GLY A 1 75 ? 14.107 8.598 -13.035 1.00 93.50 75 GLY A CA 1
ATOM 587 C C . GLY A 1 75 ? 13.447 8.863 -11.678 1.00 93.50 75 GLY A C 1
ATOM 588 O O . GLY A 1 75 ? 13.750 8.175 -10.705 1.00 93.50 75 GLY A O 1
ATOM 589 N N . GLU A 1 76 ? 12.520 9.818 -11.588 1.00 96.00 76 GLU A N 1
ATOM 590 C CA . GLU A 1 76 ? 11.821 10.125 -10.343 1.00 96.00 76 GLU A CA 1
ATOM 591 C C . GLU A 1 76 ? 10.670 9.147 -10.116 1.00 96.00 76 GLU A C 1
ATOM 593 O O . GLU A 1 76 ? 9.865 8.864 -11.012 1.00 96.00 76 GLU A O 1
ATOM 598 N N . TRP A 1 77 ? 10.555 8.663 -8.883 1.00 94.06 77 TRP A N 1
ATOM 599 C CA . TRP A 1 77 ? 9.462 7.793 -8.477 1.00 94.06 77 TRP A CA 1
ATOM 600 C C . TRP A 1 77 ? 8.177 8.586 -8.267 1.00 94.06 77 TRP A C 1
ATOM 602 O O . TRP A 1 77 ? 8.072 9.408 -7.361 1.00 94.06 77 TRP A O 1
ATOM 612 N N . GLN A 1 78 ? 7.167 8.264 -9.061 1.00 95.50 78 GLN A N 1
ATOM 613 C CA . GLN A 1 78 ? 5.827 8.826 -8.991 1.00 95.50 78 GLN A CA 1
ATOM 614 C C . GLN A 1 78 ? 4.840 7.784 -8.467 1.00 95.50 78 GLN A C 1
ATOM 616 O O . GLN A 1 78 ? 5.094 6.579 -8.537 1.00 95.50 78 GLN A O 1
ATOM 621 N N . SER A 1 79 ? 3.712 8.247 -7.927 1.00 95.81 79 SER A N 1
ATOM 622 C CA . SER A 1 79 ? 2.608 7.386 -7.483 1.00 95.81 79 SER A CA 1
ATOM 623 C C . SER A 1 79 ? 1.342 7.708 -8.278 1.00 95.81 79 SER A C 1
ATOM 625 O O . SER A 1 79 ? 1.069 8.867 -8.570 1.00 95.81 79 SER A O 1
ATOM 627 N N . THR A 1 80 ? 0.567 6.692 -8.643 1.00 96.31 80 THR A N 1
ATOM 628 C CA . THR A 1 80 ? -0.708 6.838 -9.356 1.00 96.31 80 THR A CA 1
ATOM 629 C C . THR A 1 80 ? -1.718 5.812 -8.861 1.00 96.31 80 THR A C 1
ATOM 631 O O . THR A 1 80 ? -1.337 4.744 -8.384 1.00 96.31 80 THR A O 1
ATOM 634 N N . ASN A 1 81 ? -3.001 6.116 -9.025 1.00 94.81 81 ASN A N 1
ATOM 635 C CA . ASN A 1 81 ? -4.096 5.197 -8.717 1.00 94.81 81 ASN A CA 1
ATOM 636 C C . ASN A 1 81 ? -4.593 4.472 -9.982 1.00 94.81 81 ASN A C 1
ATOM 638 O O . ASN A 1 81 ? -5.490 3.638 -9.914 1.00 94.81 81 ASN A O 1
ATOM 642 N N . SER A 1 82 ? -4.008 4.771 -11.147 1.00 96.19 82 SER A N 1
ATOM 643 C CA . SER A 1 82 ? -4.300 4.080 -12.402 1.00 96.19 82 SER A CA 1
ATOM 644 C C . SER A 1 82 ? -3.514 2.773 -12.492 1.00 96.19 82 SER A C 1
ATOM 646 O O . SER A 1 82 ? -2.280 2.769 -12.436 1.00 96.19 82 SER A O 1
ATOM 648 N N . LEU A 1 83 ? -4.232 1.667 -12.673 1.00 96.62 83 LEU A N 1
ATOM 649 C CA . LEU A 1 83 ? -3.682 0.312 -12.717 1.00 96.62 83 LEU A CA 1
ATOM 650 C C . LEU A 1 83 ? -3.600 -0.202 -14.161 1.00 96.62 83 LEU A C 1
ATOM 652 O O . LEU A 1 83 ? -4.445 0.120 -14.993 1.00 96.62 83 LEU A O 1
ATOM 656 N N . ARG A 1 84 ? -2.583 -1.016 -14.466 1.00 95.81 84 ARG A N 1
ATOM 657 C CA . ARG A 1 84 ? -2.532 -1.839 -15.690 1.00 95.81 84 ARG A CA 1
ATOM 658 C C . ARG A 1 84 ? -3.124 -3.219 -15.416 1.00 95.81 84 ARG A C 1
ATOM 660 O O . ARG A 1 84 ? -3.203 -3.643 -14.270 1.00 95.81 84 ARG A O 1
ATOM 667 N N . ILE A 1 85 ? -3.428 -3.968 -16.475 1.00 97.44 85 ILE A N 1
ATOM 668 C CA . ILE A 1 85 ? -3.906 -5.361 -16.381 1.00 97.44 85 ILE A CA 1
ATOM 669 C C . ILE A 1 85 ? -2.959 -6.226 -15.530 1.00 97.44 85 ILE A C 1
ATOM 671 O O . ILE A 1 85 ? -3.405 -6.973 -14.666 1.00 97.44 85 ILE A O 1
ATOM 675 N N . THR A 1 86 ? -1.645 -6.061 -15.696 1.00 96.06 86 THR A N 1
ATOM 676 C CA . THR A 1 86 ? -0.616 -6.784 -14.924 1.00 96.06 86 THR A CA 1
ATOM 677 C C . THR A 1 86 ? -0.577 -6.421 -13.440 1.00 96.06 86 THR A C 1
ATOM 679 O O . THR A 1 86 ? 0.002 -7.153 -12.638 1.00 96.06 86 THR A O 1
ATOM 682 N N . ASP A 1 87 ? -1.144 -5.271 -13.076 1.00 96.44 87 ASP A N 1
ATOM 683 C CA . ASP A 1 87 ? -1.186 -4.781 -11.703 1.00 96.44 87 ASP A CA 1
ATOM 684 C C . ASP A 1 87 ? -2.401 -5.346 -10.952 1.00 96.44 87 ASP A C 1
ATOM 686 O O . ASP A 1 87 ? -2.379 -5.387 -9.726 1.00 96.44 87 ASP A O 1
ATOM 690 N N . LEU A 1 88 ? -3.437 -5.818 -11.660 1.00 97.12 88 LEU A N 1
ATOM 691 C CA . LEU A 1 88 ? -4.696 -6.260 -11.050 1.00 97.12 88 LEU A CA 1
ATOM 692 C C . LEU A 1 88 ? -4.530 -7.457 -10.099 1.00 97.12 88 LEU A C 1
ATOM 694 O O . LEU A 1 88 ? -5.027 -7.358 -8.978 1.00 97.12 88 LEU A O 1
ATOM 698 N N . PRO A 1 89 ? -3.791 -8.536 -10.441 1.00 97.62 89 PRO A N 1
ATOM 699 C CA . PRO A 1 89 ? -3.596 -9.647 -9.504 1.00 97.62 89 PRO A CA 1
ATOM 700 C C . PRO A 1 89 ? -2.839 -9.213 -8.241 1.00 97.62 89 PRO A C 1
ATOM 702 O O . PRO A 1 89 ? -3.133 -9.654 -7.135 1.00 97.62 89 PRO A O 1
ATOM 705 N N . LYS A 1 90 ? -1.884 -8.290 -8.398 1.00 97.62 90 LYS A N 1
ATOM 706 C CA . LYS A 1 90 ? -1.103 -7.720 -7.293 1.00 97.62 90 LYS A CA 1
ATOM 707 C C . LYS A 1 90 ? -1.952 -6.818 -6.403 1.00 97.62 90 LYS A C 1
ATOM 709 O O . LYS A 1 90 ? -1.814 -6.869 -5.186 1.00 97.62 90 LYS A O 1
ATOM 714 N N . ALA A 1 91 ? -2.817 -6.006 -7.010 1.00 97.81 91 ALA A N 1
ATOM 715 C CA . ALA A 1 91 ? -3.776 -5.162 -6.311 1.00 97.81 91 ALA A CA 1
ATOM 716 C C . ALA A 1 91 ? -4.761 -6.004 -5.496 1.00 97.81 91 ALA A C 1
ATOM 718 O O . ALA A 1 91 ? -4.958 -5.709 -4.322 1.00 97.81 91 ALA A O 1
ATOM 719 N N . ALA A 1 92 ? -5.312 -7.070 -6.085 1.00 98.06 92 ALA A N 1
ATOM 720 C CA . ALA A 1 92 ? -6.194 -7.999 -5.385 1.00 98.06 92 ALA A CA 1
ATOM 721 C C . ALA A 1 92 ? -5.514 -8.584 -4.139 1.00 98.06 92 ALA A C 1
ATOM 723 O O . ALA A 1 92 ? -6.062 -8.474 -3.048 1.00 98.06 92 ALA A O 1
ATOM 724 N N . LEU A 1 93 ? -4.280 -9.079 -4.279 1.00 98.19 93 LEU A N 1
ATOM 725 C CA . LEU A 1 93 ? -3.519 -9.646 -3.165 1.00 98.19 93 LEU A CA 1
ATOM 726 C C . LEU A 1 93 ? -3.296 -8.643 -2.021 1.00 98.19 93 LEU A C 1
ATOM 728 O O . LEU A 1 93 ? -3.565 -8.949 -0.864 1.00 98.19 93 LEU A O 1
ATOM 732 N N . VAL A 1 94 ? -2.814 -7.428 -2.314 1.00 98.00 94 VAL A N 1
ATOM 733 C CA . VAL A 1 94 ? -2.556 -6.448 -1.238 1.00 98.00 94 VAL A CA 1
ATOM 734 C C . VAL A 1 94 ? -3.841 -5.923 -0.597 1.00 98.00 94 VAL A C 1
ATOM 736 O O . VAL A 1 94 ? -3.814 -5.526 0.566 1.00 98.00 94 VAL A O 1
ATOM 739 N N . LEU A 1 95 ? -4.953 -5.901 -1.338 1.00 98.12 95 LEU A N 1
ATOM 740 C CA . LEU A 1 95 ? -6.263 -5.537 -0.802 1.00 98.12 95 LEU A CA 1
ATOM 741 C C . LEU A 1 95 ? -6.836 -6.648 0.078 1.00 98.12 95 LEU A C 1
ATOM 743 O O . LEU A 1 95 ? -7.407 -6.340 1.120 1.00 98.12 95 LEU A O 1
ATOM 747 N N . GLU A 1 96 ? -6.654 -7.913 -0.300 1.00 97.94 96 GLU A N 1
ATOM 748 C CA . GLU A 1 96 ? -7.050 -9.066 0.510 1.00 97.94 96 GLU A CA 1
ATOM 749 C C . GLU A 1 96 ? -6.304 -9.080 1.851 1.00 97.94 96 GLU A C 1
ATOM 751 O O . GLU A 1 96 ? -6.932 -9.190 2.903 1.00 97.94 96 GLU A O 1
ATOM 756 N N . GLU A 1 97 ? -4.990 -8.849 1.840 1.00 97.19 97 GLU A N 1
ATOM 757 C CA . GLU A 1 97 ? -4.195 -8.731 3.069 1.00 97.19 97 GLU A CA 1
ATOM 758 C C . GLU A 1 97 ? -4.631 -7.538 3.935 1.00 97.19 97 GLU A C 1
ATOM 760 O O . GLU A 1 97 ? -4.747 -7.659 5.157 1.00 97.19 97 GLU A O 1
ATOM 765 N N . ALA A 1 98 ? -4.944 -6.393 3.318 1.00 96.44 98 ALA A N 1
ATOM 766 C CA . ALA A 1 98 ? -5.466 -5.236 4.042 1.00 96.44 98 ALA A CA 1
ATOM 767 C C . ALA A 1 98 ? -6.840 -5.518 4.668 1.00 96.44 98 ALA A C 1
ATOM 769 O O . ALA A 1 98 ? -7.081 -5.146 5.815 1.00 96.44 98 ALA A O 1
ATOM 770 N N . TYR A 1 99 ? -7.730 -6.196 3.942 1.00 96.19 99 TYR A N 1
ATOM 771 C CA . TYR A 1 99 ? -9.031 -6.616 4.454 1.00 96.19 99 TYR A CA 1
ATOM 772 C C . TYR A 1 99 ? -8.880 -7.586 5.626 1.00 96.19 99 TYR A C 1
ATOM 774 O O . TYR A 1 99 ? -9.471 -7.370 6.683 1.00 96.19 99 TYR A O 1
ATOM 782 N N . LYS A 1 100 ? -8.040 -8.614 5.468 1.00 95.88 100 LYS A N 1
ATOM 783 C CA . LYS A 1 100 ? -7.734 -9.586 6.518 1.00 95.88 100 LYS A CA 1
ATOM 784 C C . LYS A 1 100 ? -7.217 -8.890 7.770 1.00 95.88 100 LYS A C 1
ATOM 786 O O . LYS A 1 100 ? -7.700 -9.171 8.861 1.00 95.88 100 LYS A O 1
ATOM 791 N N . TYR A 1 101 ? -6.293 -7.947 7.611 1.00 94.88 101 TYR A N 1
ATOM 792 C CA . TYR A 1 101 ? -5.813 -7.126 8.713 1.00 94.88 101 TYR A CA 1
ATOM 793 C C . TYR A 1 101 ? -6.951 -6.358 9.385 1.00 94.88 101 TYR A C 1
ATOM 795 O O . TYR A 1 101 ? -7.119 -6.480 10.590 1.00 94.88 101 TYR A O 1
ATOM 803 N N . LEU A 1 102 ? -7.778 -5.629 8.637 1.00 92.50 102 LEU A N 1
ATOM 804 C CA . LEU A 1 102 ? -8.864 -4.827 9.208 1.00 92.50 102 LEU A CA 1
ATOM 805 C C . LEU A 1 102 ? -9.912 -5.664 9.955 1.00 92.50 102 LEU A C 1
ATOM 807 O O . LEU A 1 102 ? -10.367 -5.262 11.022 1.00 92.50 102 LEU A O 1
ATOM 811 N N . VAL A 1 103 ? -10.292 -6.817 9.404 1.00 92.75 103 VAL A N 1
ATOM 812 C CA . VAL A 1 103 ? -11.336 -7.676 9.983 1.00 92.75 103 VAL A CA 1
ATOM 813 C C . VAL A 1 103 ? -10.827 -8.486 11.168 1.00 92.75 103 VAL A C 1
ATOM 815 O O . VAL A 1 103 ? -11.572 -8.693 12.123 1.00 92.75 103 VAL A O 1
ATOM 818 N N . LEU A 1 104 ? -9.581 -8.961 11.124 1.00 91.94 104 LEU A N 1
ATOM 819 C CA . LEU A 1 104 ? -9.017 -9.738 12.226 1.00 91.94 104 LEU A CA 1
ATOM 820 C C . LEU A 1 104 ? -8.528 -8.840 13.366 1.00 91.94 104 LEU A C 1
ATOM 822 O O . LEU A 1 104 ? -8.793 -9.165 14.514 1.00 91.94 104 LEU A O 1
ATOM 826 N N . SER A 1 105 ? -7.933 -7.679 13.071 1.00 80.38 105 SER A N 1
ATOM 827 C CA . SER A 1 105 ? -7.467 -6.745 14.115 1.00 80.38 105 SER A CA 1
ATOM 828 C C . SER A 1 105 ? -8.619 -6.132 14.919 1.00 80.38 105 SER A C 1
ATOM 830 O O . SER A 1 105 ? -8.415 -5.687 16.039 1.00 80.38 105 SER A O 1
ATOM 832 N N . GLY A 1 106 ? -9.839 -6.108 14.369 1.00 61.31 106 GLY A N 1
ATOM 833 C CA . GLY A 1 106 ? -11.031 -5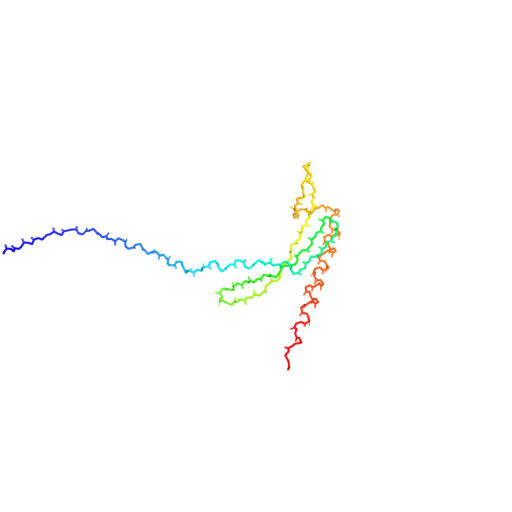.655 15.089 1.00 61.31 106 GLY A CA 1
ATOM 834 C C . GLY A 1 106 ? -11.549 -6.635 16.148 1.00 61.31 106 GLY A C 1
ATOM 835 O O . GLY A 1 106 ? -12.395 -6.241 16.940 1.00 61.31 106 GLY A O 1
ATOM 836 N N . LYS A 1 107 ? -11.070 -7.889 16.174 1.00 55.06 107 LYS A N 1
ATOM 837 C CA . LYS A 1 107 ? -11.503 -8.903 17.154 1.00 55.06 107 LYS A CA 1
ATOM 838 C C . LYS A 1 107 ? -10.680 -8.906 18.441 1.00 55.06 107 LYS A C 1
ATOM 840 O O . LYS A 1 107 ? -11.152 -9.429 19.443 1.00 55.06 107 LYS A O 1
ATOM 845 N N . ASP A 1 108 ? -9.490 -8.315 18.424 1.00 49.91 108 ASP A N 1
ATOM 846 C CA . ASP A 1 108 ? -8.583 -8.342 19.574 1.00 49.91 108 ASP A CA 1
ATOM 847 C C . ASP A 1 108 ? -8.860 -7.205 20.580 1.00 49.91 108 ASP A C 1
ATOM 849 O O . ASP A 1 108 ? -8.403 -7.271 21.717 1.00 49.91 108 ASP A O 1
ATOM 853 N N . GLU A 1 109 ? -9.641 -6.181 20.207 1.00 52.53 109 GLU A N 1
ATOM 854 C CA . GLU A 1 109 ? -9.919 -5.019 21.074 1.00 52.53 109 GLU A CA 1
ATOM 855 C C . GLU A 1 109 ? -11.222 -5.123 21.895 1.00 52.53 109 GLU A C 1
ATOM 857 O O . GLU A 1 109 ? -11.511 -4.233 22.691 1.00 52.53 109 GLU A O 1
ATOM 862 N N . GLU A 1 110 ? -11.996 -6.208 21.763 1.00 49.12 110 GLU A N 1
ATOM 863 C CA . GLU A 1 110 ? -13.247 -6.419 22.524 1.00 49.12 110 GLU A CA 1
ATOM 864 C C . GLU A 1 110 ? -13.033 -7.173 23.858 1.00 49.12 110 GLU A C 1
ATOM 866 O O . GLU A 1 110 ? -13.976 -7.382 24.615 1.00 49.12 110 GLU A O 1
ATOM 871 N N . VAL A 1 111 ? -11.793 -7.555 24.201 1.00 42.25 111 VAL A N 1
ATOM 872 C CA . VAL A 1 111 ? -11.480 -8.355 25.404 1.00 42.25 111 VAL A CA 1
ATOM 873 C C . VAL A 1 111 ? -10.566 -7.586 26.363 1.00 42.25 111 VAL A C 1
ATOM 875 O O . VAL A 1 111 ? -9.427 -7.970 26.610 1.00 42.25 111 VAL A O 1
ATOM 878 N N . ALA A 1 112 ? -11.044 -6.461 26.895 1.00 46.66 112 ALA A N 1
ATOM 879 C CA . ALA A 1 112 ? -10.381 -5.771 28.006 1.00 46.66 112 ALA A CA 1
ATOM 880 C C . ALA A 1 112 ? -11.369 -4.949 28.851 1.00 46.66 112 ALA A C 1
ATOM 882 O O . ALA A 1 112 ? -11.164 -3.757 29.073 1.00 46.66 112 ALA A O 1
ATOM 883 N N . GLN A 1 113 ? -12.449 -5.579 29.316 1.00 41.28 113 GLN A N 1
ATOM 884 C CA . GLN A 1 113 ? -13.233 -5.093 30.455 1.00 41.28 113 GLN A CA 1
ATOM 885 C C . GLN A 1 113 ? -13.678 -6.291 31.301 1.00 41.28 113 GLN A C 1
ATOM 887 O O . GLN A 1 113 ? -14.653 -6.948 30.955 1.00 41.28 113 GLN A O 1
ATOM 892 N N . ASP A 1 114 ? -12.927 -6.563 32.370 1.00 37.88 114 ASP A N 1
ATOM 893 C CA . ASP A 1 114 ? -13.388 -7.187 33.620 1.00 37.88 114 ASP A CA 1
ATOM 894 C C . ASP A 1 114 ? -12.466 -6.734 34.767 1.00 37.88 114 ASP A C 1
ATOM 896 O O . ASP A 1 114 ? -11.225 -6.740 34.565 1.00 37.88 114 ASP A O 1
#

pLDDT: mean 77.57, std 22.13, range [37.88, 98.19]

Foldseek 3Di:
DDDDDDDDDDDDDPPPDPPPPDPPPPPPPPFDFPDWDDDVQKIKTKTWDWDQDPVRDIDIDIDIDIWGWDQDPVRDIDIDPDDDPVCVVVSVVNVVVVVCCVVVVVVVPVPPDD

Radius of gyration: 28.13 Å; chains: 1; bounding box: 45×91×51 Å

Sequence (114 aa):
METANRSSEGQMRAAFVPQTANHEPRAAEKQLPEKKFSTGAISATVWKNTRVGKDGKVFETRSVNLQRRYANRSGEWQSTNSLRITDLPKAALVLEEAYKYLVLSGKDEEVAQD

Secondary structure (DSSP, 8-state):
--------------------------------EEEEEEETTEEEEEEEEEEE-TTS-EEEEEEEEEEEEEE-TTS-EEEESPPPGGGHHHHHHHHHHHHHHHHHHTSSSS----